Protein AF-A0A838W2E2-F1 (afdb_monomer)

Nearest PDB structures (foldseek):
  3dkm-assembly1_A  TM=7.818E-01  e=1.996E-01  Homo sapiens
  6rm3-assembly1_LM0  TM=6.844E-01  e=9.428E-01  Vairimorpha necatrix
  5ih2-assembly2_B  TM=6.778E-01  e=3.933E+00  Mus musculus
  2dvj-assembly1_A  TM=5.506E-01  e=2.883E+00  Homo sapiens
  5vgc-assembly1_A  TM=3.197E-01  e=6.075E+00  Enterobacteria phage YYZ-2008

Foldseek 3Di:
DFDQPDPPPDDDDDDDDDDLLVLLVVCLVVQQWFADPNWIWTFDGARPDFWTWTATDVGDIDTHGSVVVSVRSVRSCVSPPPPPPPDD

Solvent-accessible surface area (backbone atoms only — not comparable to full-atom values): 5514 Å² total; per-residue (Å²): 136,86,78,74,59,66,88,87,80,80,75,79,96,82,80,80,86,79,46,71,66,52,54,53,48,52,40,41,75,70,45,49,52,33,59,56,95,93,42,50,31,34,40,75,46,43,52,78,92,58,21,41,23,23,37,36,72,92,61,63,76,47,73,45,45,49,77,61,46,58,76,44,48,67,42,36,58,60,64,65,47,74,80,77,72,76,81,124

pLDDT: mean 73.8, std 16.37, range [33.5, 91.25]

Radius of gyration: 14.12 Å; Cα contacts (8 Å, |Δi|>4): 113; chains: 1; bounding box: 54×24×37 Å

Sequence (88 aa):
MGRLCTWEDLFPERALSRSRYEQVLIHAIRGDRLRIDGRWYTPVGMRGWSQVAFRREGGGRVALPIDYLLRHLGAWRTANRPSRRATR

Secondary structure (DSSP, 8-state):
------GGGS--TT--S--HHHHHHHHHHTT--EEETTEEEEEEEEETTTEEEEEETTS-EEEEEHHHHHHTHHHHHHHTS-------

Mean predicted aligned error: 10.08 Å

Structure (mmCIF, N/CA/C/O backbone):
data_AF-A0A838W2E2-F1
#
_entry.id   AF-A0A838W2E2-F1
#
loop_
_atom_site.group_PDB
_atom_site.id
_atom_site.type_symbol
_atom_site.label_atom_id
_atom_site.label_alt_id
_atom_site.label_comp_id
_atom_site.label_asym_id
_atom_site.label_entity_id
_atom_site.label_seq_id
_atom_site.pdbx_PDB_ins_code
_atom_site.Cartn_x
_atom_site.Cartn_y
_atom_site.Cartn_z
_atom_site.occupancy
_atom_site.B_iso_or_equiv
_atom_site.auth_seq_id
_atom_site.auth_comp_id
_atom_site.auth_asym_id
_atom_site.auth_atom_id
_atom_site.pdbx_PDB_model_num
ATOM 1 N N . MET A 1 1 ? 22.475 -1.406 2.756 1.00 33.50 1 MET A N 1
ATOM 2 C CA . MET A 1 1 ? 22.165 0.041 2.758 1.00 33.50 1 MET A CA 1
ATOM 3 C C . MET A 1 1 ? 20.833 0.273 2.054 1.00 33.50 1 MET A C 1
ATOM 5 O O . MET A 1 1 ? 20.790 0.261 0.834 1.00 33.50 1 MET A O 1
ATOM 9 N N . GLY A 1 2 ? 19.730 0.379 2.800 1.00 41.47 2 GLY A N 1
ATOM 10 C CA . GLY A 1 2 ? 18.391 0.578 2.231 1.00 41.47 2 GLY A CA 1
ATOM 11 C C . GLY A 1 2 ? 18.029 2.058 2.174 1.00 41.47 2 GLY A C 1
ATOM 12 O O . GLY A 1 2 ? 17.460 2.573 3.134 1.00 41.47 2 GLY A O 1
ATOM 13 N N . ARG A 1 3 ? 18.362 2.745 1.075 1.00 48.00 3 ARG A N 1
ATOM 14 C CA . ARG A 1 3 ? 17.789 4.065 0.777 1.00 48.00 3 ARG A CA 1
ATOM 15 C C . ARG A 1 3 ? 16.320 3.867 0.402 1.00 48.00 3 ARG A C 1
ATOM 17 O O . ARG A 1 3 ? 16.004 3.057 -0.463 1.00 48.00 3 ARG A O 1
ATOM 24 N N . LEU A 1 4 ? 15.428 4.580 1.084 1.00 51.19 4 LEU A N 1
ATOM 25 C CA . LEU A 1 4 ? 14.039 4.730 0.663 1.00 51.19 4 LEU A CA 1
ATOM 26 C C . LEU A 1 4 ? 14.074 5.584 -0.606 1.00 51.19 4 LEU A C 1
ATOM 28 O O . LEU A 1 4 ? 14.270 6.791 -0.511 1.00 51.19 4 LEU A O 1
ATOM 32 N N . CYS A 1 5 ? 13.986 4.954 -1.777 1.00 50.59 5 CYS A N 1
ATOM 33 C CA . CYS A 1 5 ? 13.835 5.670 -3.037 1.00 50.59 5 CYS A CA 1
ATOM 34 C C . CYS A 1 5 ? 12.536 6.481 -2.956 1.00 50.59 5 CYS A C 1
ATOM 36 O O . CYS A 1 5 ? 11.443 5.914 -2.876 1.00 50.59 5 CYS A O 1
ATOM 38 N N . THR A 1 6 ? 12.671 7.802 -2.875 1.00 54.91 6 THR A N 1
ATOM 39 C CA . THR A 1 6 ? 11.565 8.746 -2.996 1.00 54.91 6 THR A CA 1
ATOM 40 C C . THR A 1 6 ? 11.063 8.739 -4.435 1.00 54.91 6 THR A C 1
ATOM 42 O O . THR A 1 6 ? 11.811 8.457 -5.365 1.00 54.91 6 THR A O 1
ATOM 45 N N . TRP A 1 7 ? 9.763 8.983 -4.584 1.00 52.19 7 TRP A N 1
ATOM 46 C CA . TRP A 1 7 ? 8.917 8.752 -5.760 1.00 52.19 7 TRP A CA 1
ATOM 47 C C . TRP A 1 7 ? 9.367 9.353 -7.108 1.00 52.19 7 TRP A C 1
ATOM 49 O O . TRP A 1 7 ? 8.706 9.109 -8.112 1.00 52.19 7 TRP A O 1
ATOM 59 N N . GLU A 1 8 ? 10.455 10.115 -7.151 1.00 50.81 8 GLU A N 1
ATOM 60 C CA . GLU A 1 8 ? 10.801 11.014 -8.258 1.00 50.81 8 GLU A CA 1
ATOM 61 C C . GLU A 1 8 ? 11.434 10.333 -9.486 1.00 50.81 8 GLU A C 1
ATOM 63 O O . GLU A 1 8 ? 11.559 10.982 -10.515 1.00 50.81 8 GLU A O 1
ATOM 68 N N . ASP A 1 9 ? 11.777 9.039 -9.431 1.00 51.06 9 ASP A N 1
ATOM 69 C CA . ASP A 1 9 ? 12.587 8.396 -10.489 1.00 51.06 9 ASP A CA 1
ATOM 70 C C . ASP A 1 9 ? 11.863 7.305 -11.307 1.00 51.06 9 ASP A C 1
ATOM 72 O O . ASP A 1 9 ? 12.442 6.707 -12.207 1.00 51.06 9 ASP A O 1
ATOM 76 N N . LEU A 1 10 ? 10.603 6.973 -10.996 1.00 55.25 10 LEU A N 1
ATOM 77 C CA . LEU A 1 10 ? 10.099 5.641 -11.365 1.00 55.25 10 LEU A CA 1
ATOM 78 C C . LEU A 1 10 ? 9.316 5.533 -12.688 1.00 55.25 10 LEU A C 1
ATOM 80 O O . LEU A 1 10 ? 9.257 4.418 -13.201 1.00 55.25 10 LEU A O 1
ATOM 84 N N . PHE A 1 11 ? 8.723 6.594 -13.268 1.00 50.81 11 PHE A N 1
ATOM 85 C CA . PHE A 1 11 ? 7.873 6.424 -14.470 1.00 50.81 11 PHE A CA 1
ATOM 86 C C . PHE A 1 11 ? 7.787 7.646 -15.412 1.00 50.81 11 PHE A C 1
ATOM 88 O O . PHE A 1 11 ? 7.271 8.684 -15.000 1.00 50.81 11 PHE A O 1
ATOM 95 N N . PRO A 1 12 ? 8.168 7.524 -16.705 1.00 50.53 12 PRO A N 1
ATOM 96 C CA . PRO A 1 12 ? 7.797 8.490 -17.737 1.00 50.53 12 PRO A CA 1
ATOM 97 C C . PRO A 1 12 ? 6.315 8.340 -18.130 1.00 50.53 12 PRO A C 1
ATOM 99 O O . PRO A 1 12 ? 5.803 7.252 -18.386 1.00 50.53 12 PRO A O 1
ATOM 102 N N . GLU A 1 13 ? 5.633 9.477 -18.204 1.00 49.81 13 GLU A N 1
ATOM 103 C CA . GLU A 1 13 ? 4.184 9.687 -18.059 1.00 49.81 13 GLU A CA 1
ATOM 104 C C . GLU A 1 13 ? 3.274 9.119 -19.174 1.00 49.81 13 GLU A C 1
ATOM 106 O O . GLU A 1 13 ? 2.078 9.409 -19.193 1.00 49.81 13 GLU A O 1
ATOM 111 N N . ARG A 1 14 ? 3.797 8.366 -20.153 1.00 44.94 14 ARG A N 1
ATOM 112 C CA . ARG A 1 14 ? 3.081 8.137 -21.432 1.00 44.94 14 ARG A CA 1
ATOM 113 C C . ARG A 1 14 ? 3.045 6.707 -21.954 1.00 44.94 14 ARG A C 1
ATOM 115 O O . ARG A 1 14 ? 2.632 6.497 -23.092 1.00 44.94 14 ARG A O 1
ATOM 122 N N . ALA A 1 15 ? 3.4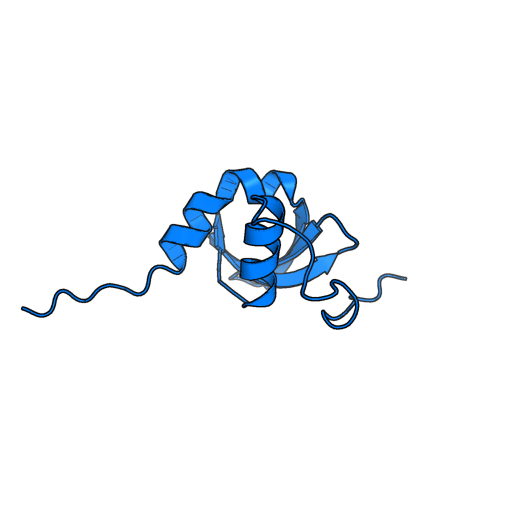32 5.719 -21.157 1.00 48.25 15 ALA A N 1
ATOM 123 C CA . ALA A 1 15 ? 3.399 4.331 -21.589 1.00 48.25 15 ALA A CA 1
ATOM 124 C C . ALA A 1 15 ? 2.527 3.490 -20.653 1.00 48.25 15 ALA A C 1
ATOM 126 O O . ALA A 1 15 ? 2.952 3.154 -19.555 1.00 48.25 15 ALA A O 1
ATOM 127 N N . LEU A 1 16 ? 1.370 3.081 -21.186 1.00 46.56 16 LEU A N 1
ATOM 128 C CA . LEU A 1 16 ? 0.667 1.808 -20.960 1.00 46.56 16 LEU A CA 1
ATOM 129 C C . LEU A 1 16 ? -0.779 1.944 -20.455 1.00 46.56 16 LEU A C 1
ATOM 131 O O . LEU A 1 16 ? -1.160 2.758 -19.622 1.00 46.56 16 LEU A O 1
ATOM 135 N N . SER A 1 17 ? -1.639 1.135 -21.065 1.00 45.50 17 SER A N 1
ATOM 136 C CA . SER A 1 17 ? -3.071 1.083 -20.800 1.00 45.50 17 SER A CA 1
ATOM 137 C C . SER A 1 17 ? -3.357 0.366 -19.473 1.00 45.50 17 SER A C 1
ATOM 139 O O . SER A 1 17 ? -3.479 -0.853 -19.453 1.00 45.50 17 SER A O 1
ATOM 141 N N . ARG A 1 18 ? -3.485 1.132 -18.379 1.00 57.09 18 ARG A N 1
ATOM 142 C CA . ARG A 1 18 ? -4.093 0.802 -17.062 1.00 57.09 18 ARG A CA 1
ATOM 143 C C . ARG A 1 18 ? -4.086 -0.678 -16.645 1.00 57.09 18 ARG A C 1
ATOM 145 O O . ARG A 1 18 ? -5.132 -1.245 -16.293 1.00 57.09 18 ARG A O 1
ATOM 152 N N . SER A 1 19 ? -2.911 -1.292 -16.580 1.00 71.56 19 SER A N 1
ATOM 153 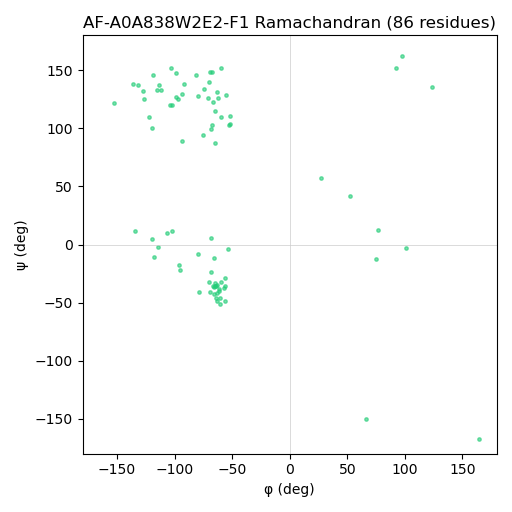C CA . SER A 1 19 ? -2.753 -2.592 -15.932 1.00 71.56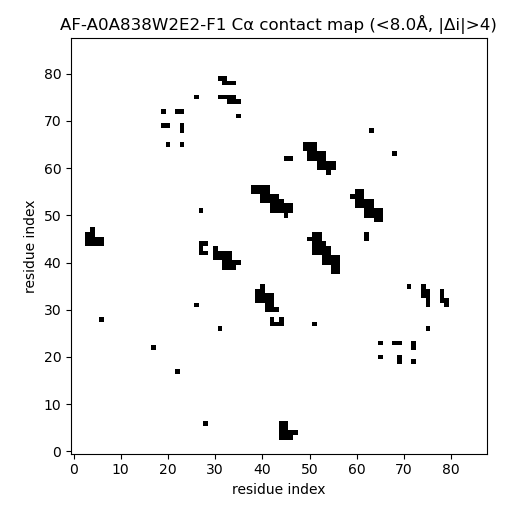 19 SER A CA 1
ATOM 154 C C . SER A 1 19 ? -3.165 -2.505 -14.453 1.00 71.56 19 SER A C 1
ATOM 156 O O . SER A 1 19 ? -3.067 -1.456 -13.810 1.00 71.56 19 SER A O 1
ATOM 158 N N . ARG A 1 20 ? -3.633 -3.615 -13.865 1.00 73.69 20 ARG A N 1
ATOM 159 C CA . ARG A 1 20 ? -3.962 -3.678 -12.423 1.00 73.69 20 ARG A CA 1
ATOM 160 C C . ARG A 1 20 ? -2.754 -3.295 -11.555 1.00 73.69 20 ARG A C 1
ATOM 162 O O . ARG A 1 20 ? -2.935 -2.746 -10.474 1.00 73.69 20 ARG A O 1
ATOM 169 N N . TYR A 1 21 ? -1.544 -3.535 -12.060 1.00 76.88 21 TYR A N 1
ATOM 170 C CA . TYR A 1 21 ? -0.284 -3.107 -11.458 1.00 76.88 21 TYR A CA 1
ATOM 171 C C . TYR A 1 21 ? -0.194 -1.582 -11.325 1.00 76.88 21 TYR A C 1
ATOM 173 O O . TYR A 1 21 ? 0.014 -1.064 -10.233 1.00 76.88 21 TYR A O 1
ATOM 181 N N . GLU A 1 22 ? -0.444 -0.848 -12.407 1.00 78.56 22 GLU A N 1
ATOM 182 C CA . GLU A 1 22 ? -0.421 0.617 -12.394 1.00 78.56 22 GLU A CA 1
ATOM 183 C C . GLU A 1 22 ? -1.490 1.191 -11.470 1.00 78.56 22 GLU A C 1
ATOM 185 O O . GLU A 1 22 ? -1.244 2.179 -10.797 1.00 78.56 22 GLU A O 1
ATOM 190 N N . GLN A 1 23 ? -2.660 0.556 -11.363 1.00 83.50 23 GLN A N 1
ATOM 191 C CA . GLN A 1 23 ? -3.681 0.985 -10.403 1.00 83.50 23 GLN A CA 1
ATOM 192 C C . GLN A 1 23 ? -3.178 0.892 -8.954 1.00 83.50 23 GLN A C 1
ATOM 194 O O . GLN A 1 23 ? -3.425 1.810 -8.173 1.00 83.50 23 GLN A O 1
ATOM 199 N N . VAL A 1 24 ? -2.429 -0.162 -8.601 1.00 84.38 24 VAL A N 1
ATOM 200 C CA . VAL A 1 24 ? -1.756 -0.256 -7.291 1.00 84.38 24 VAL A CA 1
ATOM 201 C C . VAL A 1 24 ? -0.768 0.894 -7.121 1.00 84.38 24 VAL A C 1
ATOM 203 O O . VAL A 1 24 ? -0.767 1.544 -6.078 1.00 84.38 24 VAL A O 1
ATOM 206 N N . LEU A 1 25 ? 0.050 1.167 -8.139 1.00 81.56 25 LEU A N 1
ATOM 207 C CA . LEU A 1 25 ? 1.036 2.246 -8.086 1.00 81.56 25 LEU A CA 1
ATOM 208 C C . LEU A 1 25 ? 0.385 3.619 -7.940 1.00 81.56 25 LEU A C 1
ATOM 210 O O . LEU A 1 25 ? 0.770 4.376 -7.059 1.00 81.56 25 LEU A O 1
ATOM 214 N N . ILE A 1 26 ? -0.624 3.926 -8.752 1.00 82.12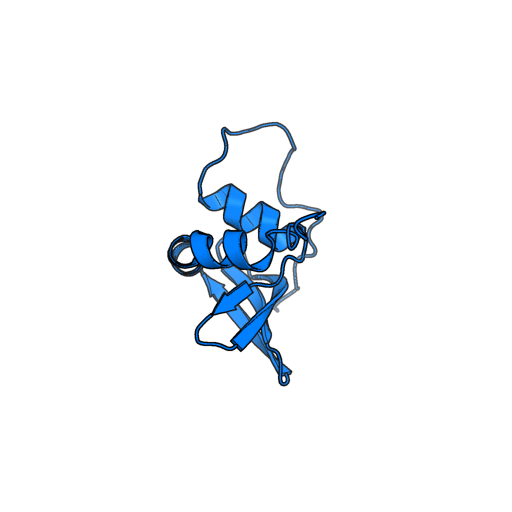 26 ILE A N 1
ATOM 215 C CA . ILE A 1 26 ? -1.360 5.193 -8.722 1.00 82.12 26 ILE A CA 1
ATOM 216 C C . ILE A 1 26 ? -1.936 5.425 -7.330 1.00 82.12 26 ILE A C 1
ATOM 218 O O . ILE A 1 26 ? -1.753 6.499 -6.764 1.00 82.12 26 ILE A O 1
ATOM 222 N N . HIS A 1 27 ? -2.602 4.427 -6.752 1.00 84.12 27 HIS A N 1
ATOM 223 C CA . HIS A 1 27 ? -3.134 4.567 -5.405 1.00 84.12 27 HIS A CA 1
ATOM 224 C C . HIS A 1 27 ? -2.020 4.715 -4.350 1.00 84.12 27 HIS A C 1
ATOM 226 O O . HIS A 1 27 ? -2.158 5.501 -3.411 1.00 84.12 27 HIS A O 1
ATOM 232 N N . ALA A 1 28 ? -0.889 4.021 -4.518 1.00 84.75 28 ALA A N 1
ATOM 233 C CA . ALA A 1 28 ? 0.259 4.151 -3.623 1.00 84.75 28 ALA A CA 1
ATOM 234 C C . ALA A 1 28 ? 0.866 5.565 -3.670 1.00 84.75 28 ALA A C 1
ATOM 236 O O . ALA A 1 28 ? 1.106 6.153 -2.616 1.00 84.75 28 ALA A O 1
ATOM 237 N N . ILE A 1 29 ? 1.058 6.115 -4.875 1.00 82.19 29 ILE A N 1
ATOM 238 C CA . ILE A 1 29 ? 1.586 7.466 -5.129 1.00 82.19 29 ILE A CA 1
ATOM 239 C C . ILE A 1 29 ? 0.640 8.523 -4.563 1.00 82.19 29 ILE A C 1
ATOM 241 O O . ILE A 1 29 ? 1.078 9.480 -3.932 1.00 82.19 29 ILE A O 1
ATOM 245 N N . ARG A 1 30 ? -0.673 8.334 -4.738 1.00 82.44 30 ARG A N 1
ATOM 246 C CA . ARG A 1 30 ? -1.698 9.244 -4.204 1.00 82.44 30 ARG A CA 1
ATOM 247 C C . ARG A 1 30 ? -1.754 9.274 -2.678 1.00 82.44 30 ARG A C 1
ATOM 249 O O . ARG A 1 30 ? -2.426 10.139 -2.126 1.00 82.44 30 ARG A O 1
ATOM 256 N N . GLY A 1 31 ? -1.081 8.352 -1.988 1.00 81.75 31 GLY A N 1
ATOM 257 C CA . GLY A 1 31 ? -1.167 8.259 -0.534 1.00 81.75 31 GLY A CA 1
ATOM 258 C C . GLY A 1 31 ? -2.465 7.607 -0.048 1.00 81.75 31 GLY A C 1
ATOM 259 O O . GLY A 1 31 ? -2.783 7.686 1.141 1.00 81.75 31 GLY A O 1
ATOM 260 N N . ASP A 1 32 ? -3.224 6.977 -0.949 1.00 84.75 32 ASP A N 1
ATOM 261 C CA . ASP A 1 32 ? -4.554 6.459 -0.658 1.00 84.75 32 ASP A CA 1
ATOM 262 C C . ASP A 1 32 ? -4.464 5.377 0.427 1.00 84.75 32 ASP A C 1
ATOM 264 O O . ASP A 1 32 ? -3.729 4.391 0.302 1.00 84.75 32 ASP A O 1
ATOM 268 N N . ARG A 1 33 ? -5.239 5.522 1.506 1.00 87.81 33 ARG A N 1
ATOM 269 C CA . ARG A 1 33 ? -5.221 4.551 2.608 1.00 87.81 33 ARG A CA 1
ATOM 270 C C . ARG A 1 33 ? -5.861 3.243 2.154 1.00 87.81 33 ARG A C 1
ATOM 272 O O . ARG A 1 33 ? -6.889 3.232 1.476 1.00 87.81 33 ARG A O 1
ATOM 279 N N . LEU A 1 34 ? -5.261 2.136 2.569 1.00 89.19 34 LEU A N 1
ATOM 280 C CA . LEU A 1 34 ? -5.721 0.786 2.280 1.00 89.19 34 LEU A CA 1
ATOM 281 C C . LEU A 1 34 ? -6.124 0.101 3.586 1.00 89.19 34 LEU A C 1
ATOM 283 O O . LEU A 1 34 ? -5.383 0.149 4.567 1.00 89.19 34 LEU A O 1
ATOM 287 N N . ARG A 1 35 ? -7.292 -0.544 3.607 1.00 88.31 35 ARG A N 1
ATOM 288 C CA . ARG A 1 35 ? -7.728 -1.365 4.740 1.00 88.31 35 ARG A CA 1
ATOM 289 C C . ARG A 1 35 ? -7.533 -2.837 4.407 1.00 88.31 35 ARG A C 1
ATOM 291 O O . ARG A 1 35 ? -8.128 -3.325 3.450 1.00 88.31 35 ARG A O 1
ATOM 298 N N . ILE A 1 36 ? -6.720 -3.532 5.193 1.00 87.12 36 ILE A N 1
ATOM 299 C CA . ILE A 1 36 ? -6.492 -4.979 5.086 1.00 87.12 36 ILE A CA 1
ATOM 300 C C . ILE A 1 36 ? -6.726 -5.567 6.471 1.00 87.12 36 ILE A C 1
ATOM 302 O O . ILE A 1 36 ? -6.220 -5.027 7.451 1.00 87.12 36 ILE A O 1
ATOM 306 N N . ASP A 1 37 ? -7.502 -6.648 6.554 1.00 84.31 37 ASP A N 1
ATOM 307 C CA . ASP A 1 37 ? -7.743 -7.364 7.816 1.00 84.31 37 ASP A CA 1
ATOM 308 C C . ASP A 1 37 ? -8.225 -6.437 8.955 1.00 84.31 37 ASP A C 1
ATOM 310 O O . ASP A 1 37 ? -7.732 -6.433 10.078 1.00 84.31 37 ASP A O 1
ATOM 314 N N . GLY A 1 38 ? -9.128 -5.510 8.623 1.00 84.94 38 GLY A N 1
ATOM 315 C CA . GLY A 1 38 ? -9.657 -4.527 9.571 1.00 84.94 38 GLY A CA 1
ATOM 316 C C . GLY A 1 38 ? -8.710 -3.375 9.937 1.00 84.94 38 GLY A C 1
ATOM 317 O O . GLY A 1 38 ? -9.206 -2.373 10.454 1.00 84.94 38 GLY A O 1
ATOM 318 N N . ARG A 1 39 ? -7.416 -3.449 9.602 1.00 88.50 39 ARG A N 1
ATOM 319 C CA . ARG A 1 39 ? -6.385 -2.447 9.926 1.00 88.50 39 ARG A CA 1
ATOM 320 C C . ARG A 1 39 ? -6.104 -1.505 8.762 1.00 88.50 39 ARG A C 1
ATOM 322 O O . ARG A 1 39 ? -6.156 -1.901 7.598 1.00 88.50 39 ARG A O 1
ATOM 329 N N . TRP A 1 40 ? -5.768 -0.257 9.077 1.00 89.31 40 TRP A N 1
ATOM 330 C CA . TRP A 1 40 ? -5.404 0.748 8.081 1.00 89.31 40 TRP A CA 1
ATOM 331 C C . TRP A 1 40 ? -3.901 0.783 7.813 1.00 89.31 40 TRP A C 1
ATOM 333 O O . TRP A 1 40 ? -3.071 0.755 8.724 1.00 89.31 40 TRP A O 1
ATOM 343 N N . TYR A 1 41 ? -3.573 0.911 6.535 1.00 90.25 41 TYR A N 1
ATOM 344 C CA . TYR A 1 41 ? -2.225 0.990 6.002 1.00 90.25 41 TYR A CA 1
ATOM 345 C C . TYR A 1 41 ? -2.130 2.240 5.132 1.00 90.25 41 TYR A C 1
ATOM 347 O O . TYR A 1 41 ? -2.923 2.432 4.211 1.00 90.25 41 TYR A O 1
ATOM 355 N N . THR A 1 42 ? -1.160 3.100 5.424 1.00 89.50 42 THR A N 1
ATOM 356 C CA . THR A 1 42 ? -0.868 4.286 4.613 1.00 89.50 42 THR A CA 1
ATOM 357 C C . THR A 1 42 ? 0.380 4.005 3.790 1.00 89.50 42 THR A C 1
ATOM 359 O O . THR A 1 42 ? 1.417 3.719 4.394 1.00 89.50 42 THR A O 1
ATOM 362 N N . PRO A 1 43 ? 0.320 4.045 2.451 1.00 89.25 43 PRO A N 1
ATOM 363 C CA . PRO A 1 43 ? 1.515 3.894 1.634 1.00 89.25 43 PRO A CA 1
ATOM 364 C C . PRO A 1 43 ? 2.468 5.057 1.934 1.00 89.25 43 PRO A C 1
ATOM 366 O O . PRO A 1 43 ? 2.059 6.212 2.012 1.00 89.25 43 PRO A O 1
ATOM 369 N N . VAL A 1 44 ? 3.734 4.736 2.181 1.00 88.94 44 VAL A N 1
ATOM 370 C CA . VAL A 1 44 ? 4.792 5.710 2.499 1.00 88.94 44 VAL A CA 1
ATOM 371 C C . VAL A 1 44 ? 5.918 5.707 1.471 1.00 88.94 44 VAL A C 1
ATOM 373 O O . VAL A 1 44 ? 6.766 6.591 1.506 1.00 88.94 44 VAL A O 1
ATOM 376 N N . GLY A 1 45 ? 5.948 4.727 0.568 1.00 84.94 45 GLY A N 1
ATOM 377 C CA . GLY A 1 45 ? 6.945 4.650 -0.493 1.00 84.94 45 GLY A CA 1
ATOM 378 C C . GLY A 1 45 ? 7.009 3.273 -1.135 1.00 84.94 45 GLY A C 1
ATOM 379 O O . GLY A 1 45 ? 6.166 2.413 -0.886 1.00 84.94 45 GLY A O 1
ATOM 380 N N . MET A 1 46 ? 8.052 3.054 -1.923 1.00 84.06 46 MET A N 1
ATOM 381 C CA . MET A 1 46 ? 8.393 1.765 -2.522 1.00 84.06 46 MET A CA 1
ATOM 382 C C . MET A 1 46 ? 9.556 1.112 -1.774 1.00 84.06 46 MET A C 1
ATOM 384 O O . MET A 1 46 ? 10.411 1.786 -1.196 1.00 84.06 46 MET A O 1
ATOM 388 N N . ARG A 1 47 ? 9.609 -0.219 -1.799 1.00 81.62 47 ARG A N 1
ATOM 389 C CA . ARG A 1 47 ? 10.791 -0.998 -1.427 1.00 81.62 47 ARG A CA 1
ATOM 390 C C . ARG A 1 47 ? 11.221 -1.821 -2.640 1.00 81.62 47 ARG A C 1
ATOM 392 O O . ARG A 1 47 ? 10.651 -2.872 -2.919 1.00 81.62 47 ARG A O 1
ATOM 399 N N . GLY A 1 48 ? 12.236 -1.330 -3.348 1.00 78.38 48 GLY A N 1
ATOM 400 C CA . GLY A 1 48 ? 12.590 -1.851 -4.671 1.00 78.38 48 GLY A CA 1
ATOM 401 C C . GLY A 1 48 ? 11.489 -1.553 -5.694 1.00 78.38 48 GLY A C 1
ATOM 402 O O . GLY A 1 48 ? 10.770 -0.571 -5.546 1.0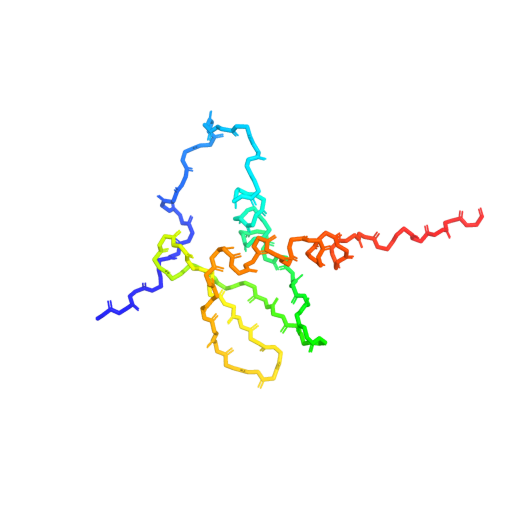0 78.38 48 GLY A O 1
ATOM 403 N N . TRP A 1 49 ? 11.344 -2.417 -6.700 1.00 77.44 49 TRP A N 1
ATOM 404 C CA . TRP A 1 49 ? 10.391 -2.227 -7.805 1.00 77.44 49 TRP A CA 1
ATOM 405 C C . TRP A 1 49 ? 9.060 -2.952 -7.617 1.00 77.44 49 TRP A C 1
ATOM 407 O O . TRP A 1 49 ? 8.091 -2.635 -8.290 1.00 77.44 49 TRP A O 1
ATOM 417 N N . SER A 1 50 ? 8.999 -3.931 -6.714 1.00 79.12 50 SER A N 1
ATOM 418 C CA . SER A 1 50 ? 7.878 -4.881 -6.651 1.00 79.12 50 SER A CA 1
ATOM 419 C C . SER A 1 50 ? 7.132 -4.858 -5.322 1.00 79.12 50 SER A C 1
ATOM 421 O O . SER A 1 50 ? 6.255 -5.692 -5.101 1.00 79.12 50 SER A O 1
ATOM 423 N N . GLN A 1 51 ? 7.482 -3.953 -4.404 1.00 85.81 51 GLN A N 1
ATOM 424 C CA . GLN A 1 51 ? 6.863 -3.875 -3.082 1.00 85.81 51 GLN A CA 1
ATOM 425 C C . GLN A 1 51 ? 6.549 -2.432 -2.703 1.00 85.81 51 GLN A C 1
ATOM 427 O O . GLN A 1 51 ? 7.381 -1.542 -2.857 1.00 85.81 51 GLN A O 1
ATOM 432 N N . VAL A 1 52 ? 5.376 -2.218 -2.115 1.00 88.44 52 VAL A N 1
ATOM 433 C CA . VAL A 1 52 ? 4.970 -0.927 -1.553 1.00 88.44 52 VAL A CA 1
ATOM 434 C C . VAL A 1 52 ? 5.214 -0.960 -0.049 1.00 88.44 52 VAL A C 1
ATOM 436 O O . VAL A 1 52 ? 4.746 -1.860 0.653 1.00 88.44 52 VAL A O 1
ATOM 439 N N . ALA A 1 53 ? 5.947 0.023 0.458 1.00 89.69 53 ALA A N 1
ATOM 440 C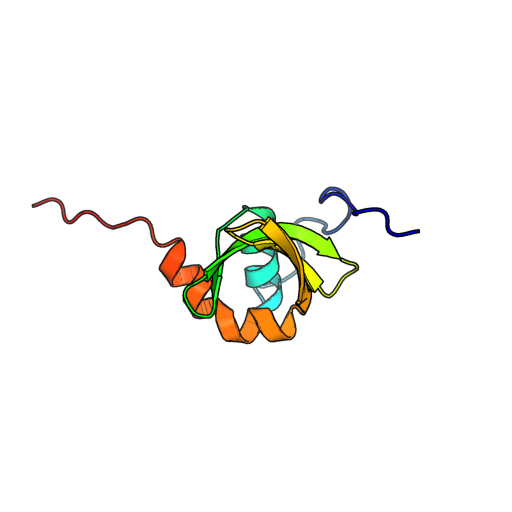 CA . ALA A 1 53 ? 6.108 0.258 1.880 1.00 89.69 53 ALA A CA 1
ATOM 441 C C . ALA A 1 53 ? 4.879 0.989 2.431 1.00 89.69 53 ALA A C 1
ATOM 443 O O . ALA A 1 53 ? 4.497 2.053 1.952 1.00 89.69 53 ALA A O 1
ATOM 444 N N . PHE A 1 54 ? 4.298 0.442 3.490 1.00 91.25 54 PHE A N 1
ATOM 445 C CA . PHE A 1 54 ? 3.178 0.999 4.228 1.00 91.25 54 PHE A CA 1
ATOM 446 C C . PHE A 1 54 ? 3.565 1.275 5.673 1.00 91.25 54 PHE A C 1
ATOM 448 O O . PHE A 1 54 ? 4.298 0.511 6.304 1.00 91.25 54 PHE A O 1
ATOM 455 N N . ARG A 1 55 ? 2.992 2.334 6.230 1.00 89.88 55 ARG A N 1
ATOM 456 C CA . ARG A 1 55 ? 2.920 2.569 7.668 1.00 89.88 55 ARG A CA 1
ATOM 457 C C . ARG A 1 55 ? 1.593 2.029 8.192 1.00 89.88 55 ARG A C 1
ATOM 459 O O . ARG A 1 55 ? 0.543 2.344 7.634 1.00 89.88 55 ARG A O 1
ATOM 466 N N . ARG A 1 56 ? 1.648 1.224 9.252 1.00 89.88 56 ARG A N 1
ATOM 467 C CA . ARG A 1 56 ? 0.456 0.690 9.923 1.00 89.88 56 ARG A CA 1
ATOM 468 C C . ARG A 1 56 ? -0.126 1.719 10.886 1.00 89.88 56 ARG A C 1
ATOM 470 O O . ARG A 1 56 ? 0.618 2.463 11.530 1.00 89.88 56 ARG A O 1
ATOM 477 N N . GLU A 1 57 ? -1.445 1.724 11.017 1.00 83.12 57 GLU A N 1
ATOM 478 C CA . GLU A 1 57 ? -2.112 2.371 12.145 1.00 83.12 57 GLU A CA 1
ATOM 479 C C . GLU A 1 57 ? -1.765 1.600 13.432 1.00 83.12 57 GLU A C 1
ATOM 481 O O . GLU A 1 57 ? -1.929 0.383 13.486 1.00 83.12 57 GLU A O 1
ATOM 486 N N . GLY A 1 58 ? -1.184 2.282 14.421 1.00 80.62 58 GLY A N 1
ATOM 487 C CA . GLY A 1 58 ? -0.568 1.655 15.602 1.00 80.62 58 GLY A CA 1
ATOM 488 C C . GLY A 1 58 ? 0.962 1.563 15.554 1.00 80.62 58 GLY A C 1
ATOM 489 O O . GLY A 1 58 ? 1.584 1.156 16.529 1.00 80.62 58 GLY A O 1
ATOM 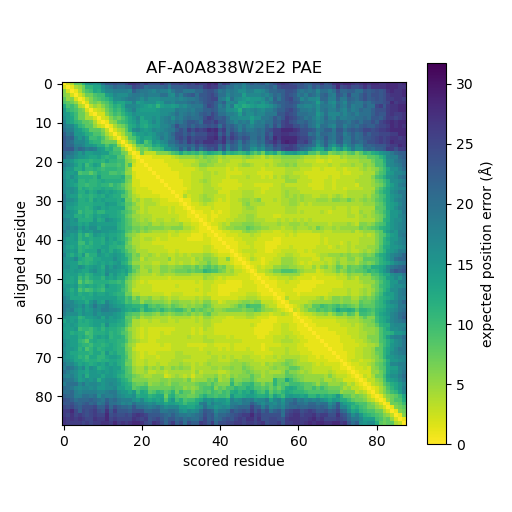490 N N . GLY A 1 59 ? 1.585 1.997 14.453 1.00 80.88 59 GLY A N 1
ATOM 491 C CA . GLY A 1 59 ? 3.039 2.069 14.327 1.00 80.88 59 GLY A CA 1
ATOM 492 C C . GLY A 1 59 ? 3.658 0.870 13.607 1.00 80.88 59 GLY A C 1
ATOM 493 O O . GLY A 1 59 ? 3.052 -0.183 13.416 1.00 80.88 59 GLY A O 1
ATOM 494 N N . GLY A 1 60 ? 4.892 1.062 13.145 1.00 86.38 60 GLY A N 1
ATOM 495 C CA . GLY A 1 60 ? 5.617 0.084 12.337 1.00 86.38 60 GLY A CA 1
ATOM 496 C C . GLY A 1 60 ? 5.438 0.271 10.828 1.00 86.38 60 GLY A C 1
ATOM 497 O O . GLY A 1 60 ? 4.438 0.803 10.332 1.00 86.38 60 GLY A O 1
ATOM 498 N N . ARG A 1 61 ? 6.461 -0.160 10.086 1.00 88.50 61 ARG A N 1
ATOM 499 C CA . ARG A 1 61 ? 6.506 -0.133 8.622 1.00 88.50 61 ARG A CA 1
ATOM 500 C C . ARG A 1 61 ? 6.505 -1.561 8.097 1.00 88.50 61 ARG A C 1
ATOM 502 O O . ARG A 1 61 ? 7.208 -2.412 8.631 1.00 88.50 61 ARG A O 1
ATOM 509 N N . VAL A 1 62 ? 5.735 -1.823 7.051 1.00 90.00 62 VAL A N 1
ATOM 510 C CA . VAL A 1 62 ? 5.701 -3.119 6.367 1.00 90.00 62 VAL A CA 1
ATOM 511 C C . VAL A 1 62 ? 5.817 -2.899 4.869 1.00 90.00 62 VAL A C 1
ATOM 513 O O . VAL A 1 62 ? 5.179 -2.001 4.340 1.00 90.00 62 VAL A O 1
ATOM 516 N N . ALA A 1 63 ? 6.618 -3.706 4.182 1.00 89.31 63 ALA A N 1
ATOM 517 C CA . ALA A 1 63 ? 6.619 -3.742 2.726 1.00 89.31 63 ALA A CA 1
ATOM 518 C C . ALA A 1 63 ? 5.736 -4.903 2.264 1.00 89.31 63 ALA A C 1
ATOM 520 O O . ALA A 1 63 ? 5.931 -6.032 2.712 1.00 89.31 63 ALA A O 1
ATOM 521 N N . LEU A 1 64 ? 4.754 -4.618 1.412 1.00 88.88 64 LEU A N 1
ATOM 522 C CA . LEU A 1 64 ? 3.863 -5.620 0.835 1.00 88.88 64 LEU A CA 1
ATOM 523 C C . LEU A 1 64 ? 4.147 -5.745 -0.666 1.00 88.88 64 LEU A C 1
ATOM 525 O O . LEU A 1 64 ? 4.238 -4.716 -1.338 1.00 88.88 64 LEU A O 1
ATOM 529 N N . PRO A 1 65 ? 4.287 -6.969 -1.204 1.00 88.06 65 PRO A N 1
ATOM 530 C CA . PRO A 1 65 ? 4.522 -7.165 -2.625 1.00 88.06 65 PRO A CA 1
ATOM 531 C C . PRO A 1 65 ? 3.297 -6.764 -3.442 1.00 88.06 65 PRO A C 1
ATOM 533 O O . PRO A 1 65 ? 2.157 -6.909 -2.992 1.00 88.06 65 PRO A O 1
ATOM 536 N N . ILE A 1 66 ? 3.529 -6.280 -4.657 1.00 8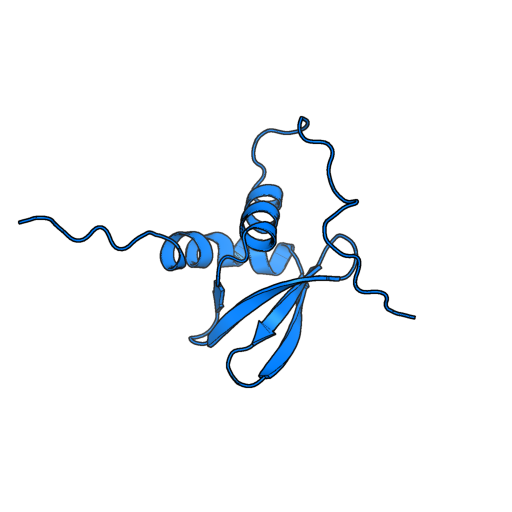5.69 66 ILE A N 1
ATOM 537 C CA . ILE A 1 66 ? 2.462 -5.787 -5.524 1.00 85.69 66 IL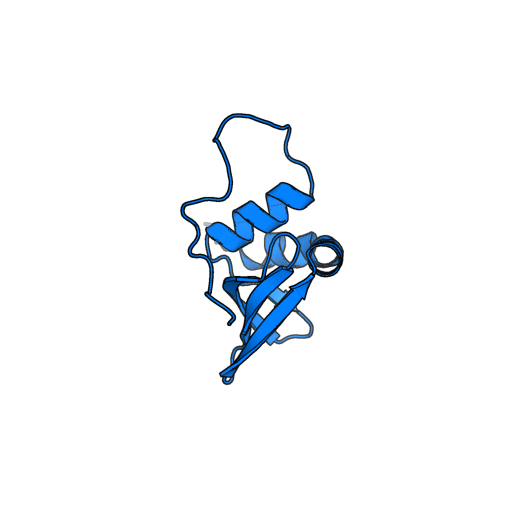E A CA 1
ATOM 538 C C . ILE A 1 66 ? 1.467 -6.904 -5.846 1.00 85.69 66 ILE A C 1
ATOM 540 O O . ILE A 1 66 ? 0.270 -6.662 -5.753 1.00 85.69 66 ILE A O 1
ATOM 544 N N . ASP A 1 67 ? 1.909 -8.145 -6.055 1.00 85.62 67 ASP A N 1
ATOM 545 C CA . ASP A 1 67 ? 1.018 -9.303 -6.235 1.00 85.62 67 ASP A CA 1
ATOM 546 C C . ASP A 1 67 ? 0.034 -9.511 -5.077 1.00 85.62 67 ASP A C 1
ATOM 548 O O . ASP A 1 67 ? -1.129 -9.874 -5.272 1.00 85.62 67 ASP A O 1
ATOM 552 N N . TYR A 1 68 ? 0.463 -9.224 -3.846 1.00 88.31 68 TYR A N 1
ATOM 553 C CA . TYR A 1 68 ? -0.428 -9.255 -2.690 1.00 88.31 68 TYR A CA 1
ATOM 554 C C . TYR A 1 68 ? -1.449 -8.111 -2.741 1.00 88.31 68 TYR A C 1
ATOM 556 O O . TYR A 1 68 ? -2.628 -8.325 -2.453 1.00 88.31 68 TYR A O 1
ATOM 564 N N . LEU A 1 69 ? -1.026 -6.913 -3.146 1.00 88.25 69 LEU A N 1
ATOM 565 C CA . LEU A 1 69 ? -1.891 -5.735 -3.269 1.00 88.25 69 LEU A CA 1
ATOM 566 C C . LEU A 1 69 ? -2.889 -5.857 -4.422 1.00 88.25 69 LEU A C 1
ATOM 568 O O . LEU A 1 69 ? -4.022 -5.399 -4.289 1.00 88.25 69 LEU A O 1
ATOM 572 N N . LEU A 1 70 ? -2.521 -6.542 -5.507 1.00 85.88 70 LEU A N 1
ATOM 573 C CA . LEU A 1 70 ? -3.417 -6.842 -6.625 1.00 85.88 70 LEU A CA 1
ATOM 574 C C . LEU A 1 70 ? -4.659 -7.610 -6.161 1.00 85.88 70 LEU A C 1
ATOM 576 O O . LEU A 1 70 ? -5.763 -7.327 -6.626 1.00 85.88 70 LEU A O 1
ATOM 580 N N . ARG A 1 71 ? -4.506 -8.521 -5.190 1.00 86.19 71 ARG A N 1
ATOM 581 C CA . ARG A 1 71 ? -5.635 -9.242 -4.573 1.00 86.19 71 ARG A CA 1
ATOM 582 C C . ARG A 1 71 ? -6.537 -8.343 -3.720 1.00 86.19 71 ARG A C 1
ATOM 584 O O . ARG A 1 71 ? -7.710 -8.650 -3.552 1.00 86.19 71 ARG A O 1
ATOM 591 N N . HIS A 1 72 ? -6.018 -7.219 -3.230 1.00 85.38 72 HIS A N 1
ATOM 592 C CA . HIS A 1 72 ? -6.717 -6.277 -2.346 1.00 85.38 72 HIS A CA 1
ATOM 593 C C . HIS A 1 72 ? -7.138 -4.978 -3.051 1.00 85.38 72 HIS A C 1
ATOM 595 O O . HIS A 1 72 ? -7.619 -4.041 -2.413 1.00 85.38 72 HIS A O 1
ATOM 601 N N . LEU A 1 73 ? -7.020 -4.919 -4.378 1.00 82.81 73 LEU A N 1
ATOM 602 C CA . LEU A 1 73 ? -7.319 -3.728 -5.173 1.00 82.81 73 LEU A CA 1
ATOM 603 C C . LEU A 1 73 ? -8.780 -3.261 -5.024 1.00 82.81 73 LEU A C 1
ATOM 605 O O . LEU A 1 73 ? -9.061 -2.063 -5.012 1.00 82.81 73 LEU A O 1
ATOM 609 N N . GLY A 1 74 ? -9.718 -4.194 -4.823 1.00 80.38 74 GLY A N 1
ATOM 610 C CA . GLY A 1 74 ? -11.119 -3.872 -4.525 1.00 80.38 74 GLY A CA 1
ATOM 611 C C . GLY A 1 74 ? -11.313 -3.141 -3.189 1.00 80.38 74 GLY A C 1
ATOM 612 O O . GLY A 1 74 ? -12.138 -2.226 -3.096 1.00 80.38 74 GLY A O 1
ATOM 613 N N . ALA A 1 75 ? -10.516 -3.478 -2.170 1.00 82.00 75 ALA A N 1
ATOM 614 C CA . ALA A 1 75 ? -10.554 -2.793 -0.879 1.00 82.00 75 ALA A CA 1
ATOM 615 C C . ALA A 1 75 ? -10.080 -1.341 -1.016 1.00 82.00 75 ALA A C 1
ATOM 617 O O . ALA A 1 75 ? -10.662 -0.437 -0.416 1.00 82.00 75 ALA A O 1
ATOM 618 N N . TRP A 1 76 ? -9.094 -1.099 -1.883 1.00 79.44 76 TRP A N 1
ATOM 619 C CA . TRP A 1 76 ? -8.581 0.244 -2.137 1.00 79.44 76 TRP A CA 1
ATOM 620 C C . TRP A 1 76 ? -9.609 1.163 -2.802 1.00 79.44 76 TRP A C 1
ATOM 622 O O . TRP A 1 76 ? -9.794 2.311 -2.389 1.00 79.44 76 TRP A O 1
ATOM 632 N N . ARG A 1 77 ? -10.343 0.622 -3.783 1.00 70.56 77 ARG A N 1
ATOM 633 C CA . ARG A 1 77 ? -11.437 1.322 -4.476 1.00 70.56 77 ARG A CA 1
ATOM 634 C C . ARG A 1 77 ? -12.609 1.647 -3.553 1.00 70.56 77 ARG A C 1
ATOM 636 O O . ARG A 1 77 ? -13.266 2.665 -3.744 1.00 70.56 77 ARG A O 1
ATOM 643 N N . THR A 1 78 ? -12.879 0.785 -2.575 1.00 71.69 78 THR A N 1
ATOM 644 C CA . THR A 1 78 ? -13.983 0.971 -1.622 1.00 71.69 78 THR A CA 1
ATOM 645 C C . THR A 1 78 ? -13.615 1.976 -0.536 1.00 71.69 78 THR A C 1
ATOM 647 O O . THR A 1 78 ? -14.428 2.833 -0.204 1.00 71.69 78 THR A O 1
ATOM 650 N N . ALA A 1 79 ? -12.380 1.918 -0.031 1.00 71.00 79 ALA A N 1
ATOM 651 C CA . ALA A 1 79 ? -11.887 2.817 1.009 1.00 71.00 79 ALA A CA 1
ATOM 652 C C . ALA A 1 79 ? -11.799 4.284 0.562 1.00 71.00 79 ALA A C 1
ATOM 654 O O . ALA A 1 79 ? -12.070 5.174 1.360 1.00 71.00 79 ALA A O 1
ATOM 655 N N . ASN A 1 80 ? -11.450 4.532 -0.705 1.00 66.06 80 ASN A N 1
ATOM 656 C CA . ASN A 1 80 ? -11.304 5.888 -1.251 1.00 66.06 80 ASN A CA 1
ATOM 657 C C . ASN A 1 80 ? -12.489 6.322 -2.107 1.00 66.06 80 ASN A C 1
ATOM 659 O O . ASN A 1 80 ? -12.413 7.341 -2.794 1.00 66.06 80 ASN A O 1
ATOM 663 N N . ARG A 1 81 ? -13.599 5.572 -2.089 1.00 61.59 81 ARG A N 1
ATOM 664 C CA . ARG A 1 81 ? -14.844 6.090 -2.645 1.00 61.59 81 ARG A CA 1
ATOM 665 C C . ARG A 1 81 ? -15.229 7.279 -1.758 1.00 61.59 81 ARG A C 1
ATOM 667 O O . ARG A 1 81 ? -15.501 7.051 -0.578 1.00 61.59 81 ARG A O 1
ATOM 674 N N . PRO A 1 82 ? -15.250 8.523 -2.280 1.00 52.75 82 PRO A N 1
ATOM 675 C CA . PRO A 1 82 ? -15.789 9.630 -1.511 1.00 52.75 82 PRO A CA 1
ATOM 676 C C . PRO A 1 82 ? -17.195 9.205 -1.123 1.00 52.75 82 PRO A C 1
ATOM 678 O O . PRO A 1 82 ? -17.944 8.705 -1.971 1.00 52.75 82 PRO A O 1
ATOM 681 N N . SER A 1 83 ? -17.515 9.297 0.164 1.00 53.25 83 SER A N 1
ATOM 682 C CA . SER A 1 83 ? -18.866 9.060 0.639 1.00 53.25 83 SER A CA 1
ATOM 683 C C . SER A 1 83 ? -19.777 9.936 -0.213 1.00 53.25 83 SER A C 1
ATOM 685 O O . SER A 1 83 ? -19.802 11.157 -0.072 1.00 53.25 83 SER A O 1
ATOM 687 N N . ARG A 1 84 ? -20.484 9.325 -1.173 1.00 49.25 84 ARG A N 1
ATOM 688 C CA . ARG A 1 84 ? -21.606 9.970 -1.845 1.00 49.25 84 ARG A CA 1
ATOM 689 C C . ARG A 1 84 ? -22.617 10.156 -0.728 1.00 49.25 84 ARG A C 1
ATOM 691 O O . ARG A 1 84 ? -23.418 9.265 -0.465 1.00 49.25 84 ARG A O 1
ATOM 698 N N . ARG A 1 85 ? -22.508 11.280 -0.012 1.00 48.56 85 ARG A N 1
ATOM 699 C CA . ARG A 1 85 ? -23.622 11.835 0.737 1.00 48.56 85 ARG A CA 1
ATOM 700 C C . ARG A 1 85 ? -24.740 11.917 -0.282 1.00 48.56 85 ARG A C 1
ATOM 702 O O . ARG A 1 85 ? -24.643 12.653 -1.261 1.00 48.56 85 ARG A O 1
ATOM 709 N N . ALA A 1 86 ? -25.735 11.065 -0.087 1.00 49.22 86 ALA A N 1
ATOM 710 C CA . ALA A 1 86 ? -27.046 11.275 -0.641 1.00 49.22 86 ALA A CA 1
ATOM 711 C C . ALA A 1 86 ? -27.464 12.685 -0.209 1.00 49.22 86 ALA A C 1
ATOM 713 O O . ALA A 1 86 ? -27.763 12.928 0.960 1.00 49.22 86 ALA A O 1
ATOM 714 N N . THR A 1 87 ? -27.385 13.637 -1.135 1.00 54.97 87 THR A N 1
ATOM 715 C CA . THR A 1 87 ? -28.266 14.794 -1.079 1.00 54.97 87 THR A CA 1
ATOM 716 C C . THR A 1 87 ? -29.651 14.232 -1.350 1.00 54.97 87 THR A C 1
ATOM 718 O O . THR A 1 87 ? -29.914 13.774 -2.457 1.00 54.97 87 THR A O 1
ATOM 721 N N . ARG A 1 88 ? -30.385 14.107 -0.243 1.00 47.59 88 ARG A N 1
ATOM 722 C CA . ARG A 1 88 ? -31.798 14.428 -0.039 1.00 47.59 88 ARG A CA 1
ATOM 723 C C . ARG A 1 88 ? -32.753 14.212 -1.210 1.00 47.59 88 ARG A C 1
ATOM 725 O O . ARG A 1 88 ? -32.582 14.890 -2.243 1.00 47.59 88 ARG A O 1
#